Protein AF-A0A2V5S4Q7-F1 (afdb_monomer_lite)

Structure (mmCIF, N/CA/C/O backbone):
data_AF-A0A2V5S4Q7-F1
#
_entry.id   AF-A0A2V5S4Q7-F1
#
loop_
_atom_site.group_PDB
_atom_site.id
_atom_site.type_symbol
_atom_site.label_atom_id
_atom_site.label_alt_id
_atom_site.label_comp_id
_atom_site.label_asym_id
_atom_site.label_entity_id
_atom_site.label_seq_id
_atom_site.pdbx_PDB_ins_code
_atom_site.Cartn_x
_atom_site.Cartn_y
_atom_site.Cartn_z
_atom_site.occupancy
_atom_site.B_iso_or_equiv
_atom_site.auth_seq_id
_atom_site.auth_comp_id
_atom_site.auth_asym_id
_at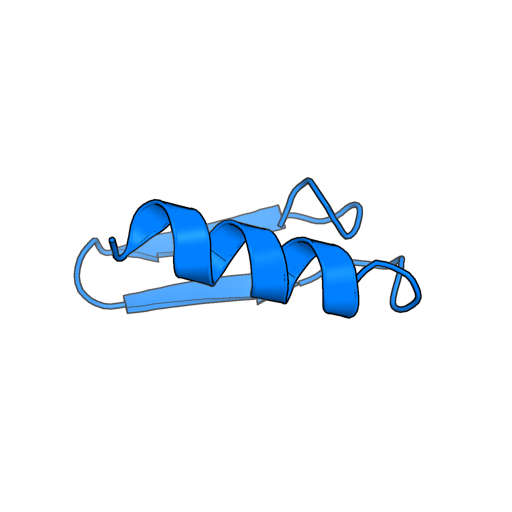om_site.auth_atom_id
_atom_site.pdbx_PDB_model_num
ATOM 1 N N . ALA A 1 1 ? 1.365 -0.297 -1.164 1.00 78.12 1 ALA A N 1
ATOM 2 C CA . ALA A 1 1 ? 2.299 -1.192 -1.880 1.00 78.12 1 ALA A CA 1
ATOM 3 C C . ALA A 1 1 ? 2.627 -2.478 -1.106 1.00 78.12 1 ALA A C 1
ATOM 5 O O . ALA A 1 1 ? 2.382 -3.534 -1.676 1.00 78.12 1 ALA A O 1
ATOM 6 N N . PRO A 1 2 ? 3.084 -2.457 0.167 1.00 87.81 2 PRO A N 1
ATOM 7 C CA . PRO A 1 2 ? 3.471 -3.698 0.857 1.00 87.81 2 PRO A CA 1
ATOM 8 C C . PRO A 1 2 ? 2.324 -4.711 1.021 1.00 87.81 2 PRO A C 1
ATOM 10 O O . PRO A 1 2 ? 2.572 -5.905 0.920 1.00 87.81 2 PRO A O 1
ATOM 13 N N . ILE A 1 3 ? 1.073 -4.249 1.166 1.00 93.44 3 ILE A N 1
ATOM 14 C CA . ILE A 1 3 ? -0.127 -5.110 1.236 1.00 93.44 3 ILE A CA 1
ATOM 15 C C . ILE A 1 3 ? -0.238 -6.027 0.004 1.00 93.44 3 ILE A C 1
ATOM 17 O O . ILE A 1 3 ? -0.437 -7.224 0.146 1.00 93.44 3 ILE A O 1
ATOM 21 N N . VAL A 1 4 ? -0.012 -5.496 -1.201 1.00 95.38 4 VAL A N 1
ATOM 22 C CA . VAL A 1 4 ? -0.045 -6.251 -2.473 1.00 95.38 4 VAL A CA 1
ATOM 23 C C . VAL A 1 4 ? 1.329 -6.824 -2.867 1.00 95.38 4 VAL A C 1
ATOM 25 O O . VAL A 1 4 ? 1.565 -7.156 -4.028 1.00 95.38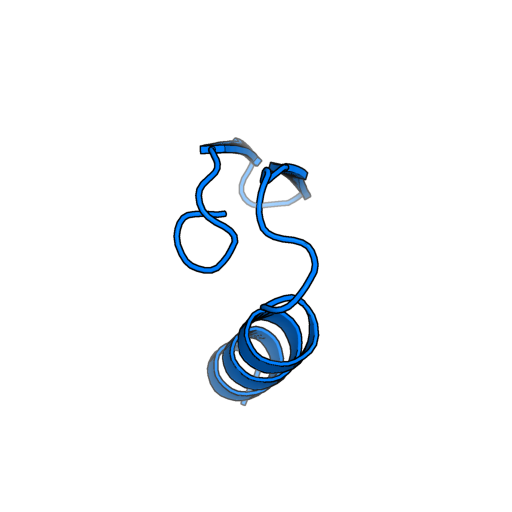 4 VAL A O 1
ATOM 28 N N . GLY A 1 5 ? 2.272 -6.901 -1.920 1.00 93.38 5 GLY A N 1
ATOM 29 C CA . GLY A 1 5 ? 3.598 -7.485 -2.140 1.00 93.38 5 GLY A CA 1
ATOM 30 C C . GLY A 1 5 ? 4.523 -6.668 -3.046 1.00 93.38 5 GLY A C 1
ATOM 31 O O . GLY A 1 5 ? 5.407 -7.236 -3.680 1.00 93.38 5 GLY A O 1
ATOM 32 N N . GLY A 1 6 ? 4.337 -5.349 -3.143 1.00 93.94 6 GLY A N 1
ATOM 33 C CA . GLY A 1 6 ? 5.196 -4.513 -3.981 1.00 93.94 6 GLY A CA 1
ATOM 34 C C . GLY A 1 6 ? 5.665 -3.217 -3.344 1.00 93.94 6 GLY A C 1
ATOM 35 O O . GLY A 1 6 ? 5.553 -2.994 -2.136 1.00 93.94 6 GLY A O 1
ATOM 36 N N . LYS A 1 7 ? 6.224 -2.346 -4.186 1.00 94.38 7 LYS A N 1
ATOM 37 C CA . LYS A 1 7 ? 6.866 -1.089 -3.791 1.00 94.38 7 LYS A CA 1
ATOM 38 C C . LYS A 1 7 ? 6.208 0.095 -4.501 1.00 94.38 7 LYS A C 1
ATOM 40 O O . LYS A 1 7 ? 5.597 -0.047 -5.558 1.00 94.38 7 LYS A O 1
ATOM 45 N N . GLY A 1 8 ? 6.311 1.268 -3.893 1.00 93.62 8 GLY A N 1
ATOM 46 C CA . GLY A 1 8 ? 5.819 2.520 -4.452 1.00 93.62 8 GLY A CA 1
ATOM 47 C C . GLY A 1 8 ? 6.640 3.698 -3.956 1.00 93.62 8 GLY A C 1
ATOM 48 O O . GLY A 1 8 ? 7.432 3.553 -3.023 1.00 93.62 8 GLY A O 1
ATOM 49 N N . GLY A 1 9 ? 6.455 4.842 -4.599 1.00 94.62 9 GLY A N 1
ATOM 50 C CA . GLY A 1 9 ? 7.136 6.087 -4.283 1.00 94.62 9 GLY A CA 1
ATOM 51 C C . GLY A 1 9 ? 6.459 7.273 -4.962 1.00 94.62 9 GLY A C 1
ATOM 52 O O . GLY A 1 9 ? 5.578 7.117 -5.807 1.00 94.62 9 GLY A O 1
ATOM 53 N N . GLY A 1 10 ? 6.866 8.469 -4.563 1.00 95.19 10 GLY A N 1
ATOM 54 C CA . GLY A 1 10 ? 6.314 9.716 -5.062 1.00 95.19 10 GLY A CA 1
ATOM 55 C C . GLY A 1 10 ? 6.532 10.839 -4.068 1.00 95.19 10 GLY A C 1
ATOM 56 O O . GLY A 1 10 ? 7.350 10.727 -3.154 1.00 95.19 10 GLY A O 1
ATOM 57 N N . ARG A 1 11 ? 5.797 11.919 -4.269 1.00 95.94 11 ARG A N 1
ATOM 58 C CA . ARG A 1 11 ? 5.802 13.100 -3.416 1.00 95.94 11 ARG A CA 1
ATOM 59 C C . ARG A 1 11 ? 4.521 13.132 -2.568 1.00 95.94 11 ARG A C 1
ATOM 61 O O . ARG A 1 11 ? 3.588 12.386 -2.868 1.00 95.94 11 ARG A O 1
ATOM 68 N N . PRO A 1 12 ? 4.446 13.962 -1.514 1.00 94.12 12 PRO A N 1
ATOM 69 C CA . PRO A 1 12 ? 3.257 14.040 -0.663 1.00 94.12 12 PRO A CA 1
ATOM 70 C C . PRO A 1 12 ? 1.965 14.349 -1.430 1.00 94.12 12 PRO A C 1
ATOM 72 O O . PRO A 1 12 ? 0.906 13.847 -1.070 1.00 94.12 12 PRO A O 1
ATOM 75 N N . GLU A 1 13 ? 2.052 15.137 -2.504 1.00 96.00 13 GLU A N 1
ATOM 76 C CA . GLU A 1 13 ? 0.913 15.487 -3.353 1.00 96.00 13 GLU A CA 1
ATOM 77 C C . GLU A 1 13 ? 0.519 14.390 -4.353 1.00 96.00 13 GLU A C 1
ATOM 79 O O . GLU A 1 13 ? -0.605 14.391 -4.849 1.00 96.00 13 GLU A O 1
ATOM 84 N N . SER A 1 14 ? 1.434 13.473 -4.688 1.00 95.50 14 SER A N 1
ATOM 85 C CA . SER A 1 14 ? 1.176 12.404 -5.655 1.00 95.50 14 SER A CA 1
ATOM 86 C C . SER A 1 14 ? 2.182 11.264 -5.536 1.00 95.50 14 SER A C 1
ATOM 88 O O . SER A 1 14 ? 3.396 11.465 -5.636 1.00 95.50 14 SER A O 1
ATOM 90 N N . ALA A 1 15 ? 1.672 10.041 -5.391 1.00 94.62 15 ALA A N 1
ATOM 91 C CA . ALA A 1 15 ? 2.480 8.832 -5.336 1.00 94.62 15 ALA A CA 1
ATOM 92 C C . ALA A 1 15 ? 1.855 7.683 -6.125 1.00 94.62 15 ALA A C 1
ATOM 94 O O . ALA A 1 15 ? 0.635 7.568 -6.235 1.00 94.62 15 ALA A O 1
ATOM 95 N N . GLN A 1 16 ? 2.715 6.798 -6.632 1.00 95.12 16 GLN A N 1
ATOM 96 C CA . GLN A 1 16 ? 2.315 5.594 -7.352 1.00 95.12 16 GLN A CA 1
ATOM 97 C C . GLN A 1 16 ? 3.072 4.377 -6.814 1.00 95.12 16 GLN A C 1
ATOM 99 O O . GLN A 1 16 ? 4.230 4.456 -6.401 1.00 95.12 16 GLN A O 1
ATOM 104 N N . GLY A 1 17 ? 2.424 3.216 -6.826 1.00 92.88 17 GLY A N 1
ATOM 105 C CA . GLY A 1 17 ? 3.047 1.950 -6.458 1.00 92.88 17 GLY A CA 1
ATOM 106 C C . GLY A 1 17 ? 2.355 0.769 -7.115 1.00 92.88 17 GLY A C 1
ATOM 107 O O . GLY A 1 17 ? 1.189 0.861 -7.489 1.00 92.88 17 GLY A O 1
ATOM 108 N N . GLY A 1 18 ? 3.088 -0.333 -7.244 1.00 94.12 18 GLY A N 1
ATOM 109 C CA . GLY A 1 18 ? 2.596 -1.593 -7.803 1.00 94.12 18 GLY A CA 1
ATOM 110 C C . GLY A 1 18 ? 2.784 -2.757 -6.833 1.00 94.12 18 GLY A C 1
ATOM 111 O O . GLY A 1 18 ? 3.373 -2.590 -5.763 1.00 94.12 18 GLY A O 1
ATOM 112 N N . GLY A 1 19 ? 2.286 -3.932 -7.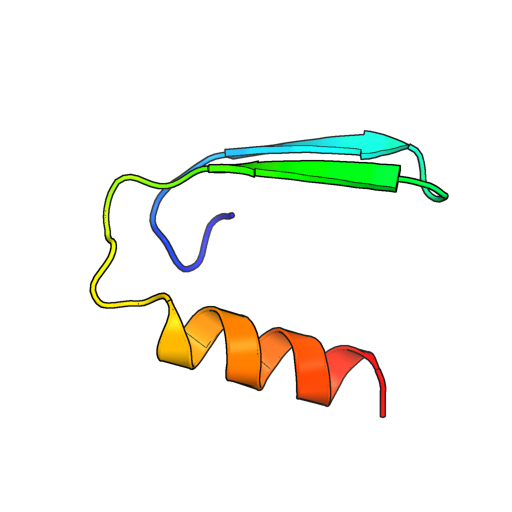218 1.00 95.31 19 GLY A N 1
ATOM 113 C CA . GLY A 1 19 ? 2.411 -5.190 -6.482 1.00 95.31 19 GLY A CA 1
ATOM 114 C C . GLY A 1 19 ? 2.121 -6.400 -7.362 1.00 95.31 19 GLY A C 1
ATOM 115 O O . GLY A 1 19 ? 1.499 -6.261 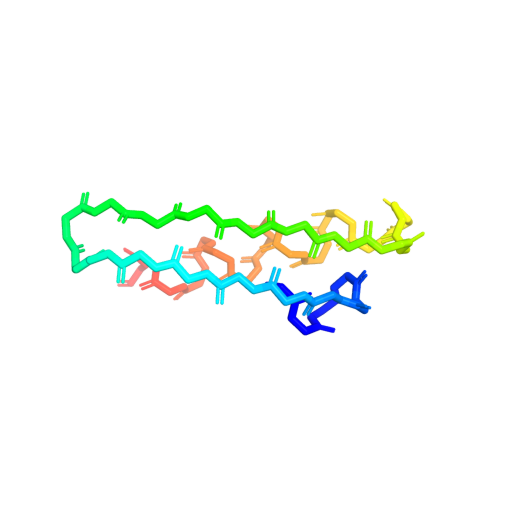-8.412 1.00 95.31 19 GLY A O 1
ATOM 116 N N . THR A 1 20 ? 2.616 -7.565 -6.950 1.00 96.25 20 THR A N 1
ATOM 117 C CA . THR A 1 20 ? 2.476 -8.833 -7.684 1.00 96.25 20 THR A CA 1
ATOM 118 C C . THR A 1 20 ? 1.268 -9.651 -7.233 1.00 96.25 20 THR A C 1
ATOM 120 O O . THR A 1 20 ? 0.847 -10.551 -7.954 1.00 96.25 20 THR A O 1
ATOM 123 N N . ASP A 1 21 ? 0.684 -9.334 -6.075 1.00 96.00 21 ASP A N 1
ATOM 124 C CA . ASP A 1 21 ? -0.470 -10.047 -5.529 1.00 96.00 21 ASP A CA 1
ATOM 125 C C . ASP A 1 21 ? -1.769 -9.258 -5.748 1.00 96.00 21 ASP A C 1
ATOM 127 O O . ASP A 1 21 ? -2.195 -8.449 -4.918 1.00 96.00 21 ASP A O 1
ATOM 131 N N . ALA A 1 22 ? -2.407 -9.502 -6.895 1.00 95.50 22 ALA A N 1
ATOM 132 C CA . ALA A 1 22 ? -3.668 -8.861 -7.264 1.00 95.50 22 ALA A CA 1
ATOM 133 C C . ALA A 1 22 ? -4.847 -9.273 -6.363 1.00 95.50 22 ALA A C 1
ATOM 135 O O . ALA A 1 22 ? -5.833 -8.541 -6.274 1.00 95.50 22 ALA A O 1
ATOM 136 N N . SER A 1 23 ? -4.760 -10.408 -5.659 1.00 97.31 23 SER A N 1
ATOM 137 C CA . SER A 1 23 ? -5.851 -10.876 -4.793 1.00 97.31 23 SER A CA 1
ATOM 138 C C . SER A 1 23 ? -6.086 -9.954 -3.588 1.00 97.31 23 SER A C 1
ATOM 140 O O . SER A 1 23 ? -7.201 -9.863 -3.076 1.00 97.31 23 SER A O 1
ATOM 142 N N . LYS A 1 24 ? -5.063 -9.185 -3.191 1.00 96.44 24 LYS A N 1
ATOM 143 C CA . LYS A 1 24 ? -5.088 -8.274 -2.035 1.00 96.44 24 LYS A CA 1
ATOM 144 C C . LYS A 1 24 ? -5.517 -6.843 -2.358 1.00 96.44 24 LYS A C 1
ATOM 146 O O . LYS A 1 24 ? -5.429 -5.957 -1.507 1.00 96.44 24 LYS A O 1
ATOM 151 N N . ILE A 1 25 ? -6.006 -6.585 -3.572 1.00 95.25 25 ILE A N 1
ATOM 152 C CA . ILE A 1 25 ? -6.477 -5.248 -3.968 1.00 95.25 25 ILE A CA 1
ATOM 153 C C . ILE A 1 25 ? -7.634 -4.775 -3.073 1.00 95.25 25 ILE A C 1
ATOM 155 O O . ILE A 1 25 ? -7.654 -3.612 -2.668 1.00 95.25 25 ILE A O 1
ATOM 159 N N . ALA A 1 26 ? -8.563 -5.667 -2.715 1.00 97.12 26 ALA A N 1
ATOM 160 C CA . ALA A 1 26 ? -9.690 -5.325 -1.845 1.00 97.12 26 ALA A CA 1
ATOM 161 C C . ALA A 1 26 ? -9.233 -4.878 -0.443 1.00 97.12 26 ALA A C 1
ATOM 163 O O . ALA A 1 26 ? -9.698 -3.858 0.063 1.00 97.12 26 ALA A O 1
ATOM 164 N N . GLU A 1 27 ? -8.271 -5.591 0.149 1.00 96.31 27 GLU A N 1
ATOM 165 C CA . GLU A 1 27 ? -7.658 -5.243 1.437 1.00 96.31 27 GLU A CA 1
ATOM 166 C C . GLU A 1 27 ? -6.944 -3.885 1.369 1.00 96.31 27 GLU A C 1
ATOM 168 O O . GLU A 1 27 ? -7.124 -3.028 2.236 1.00 96.31 27 GLU A O 1
ATOM 173 N N . ALA A 1 28 ? -6.184 -3.643 0.295 1.00 95.50 28 ALA A N 1
ATOM 174 C CA . ALA A 1 28 ? -5.491 -2.376 0.091 1.00 95.50 28 ALA A CA 1
ATOM 175 C C . ALA A 1 28 ? -6.462 -1.183 -0.010 1.00 95.50 28 ALA A C 1
ATOM 177 O O . ALA A 1 28 ? -6.197 -0.125 0.565 1.00 95.50 28 ALA A O 1
ATOM 178 N N . LEU A 1 29 ? -7.594 -1.353 -0.702 1.00 95.50 29 LEU A N 1
ATOM 179 C CA . LEU A 1 29 ? -8.656 -0.345 -0.795 1.00 95.50 29 LEU A CA 1
ATOM 180 C C . LEU A 1 29 ? -9.333 -0.090 0.555 1.00 95.50 29 LEU A C 1
ATOM 182 O O . LEU A 1 29 ? -9.585 1.066 0.893 1.00 95.50 29 LEU A O 1
ATOM 186 N N . ALA A 1 30 ? -9.610 -1.139 1.334 1.00 97.19 30 ALA A N 1
ATOM 187 C CA . ALA A 1 30 ? -10.171 -0.993 2.675 1.00 97.19 30 ALA A CA 1
ATOM 188 C C . ALA A 1 30 ? -9.230 -0.182 3.576 1.00 97.19 30 ALA A C 1
ATOM 190 O O . ALA A 1 30 ? -9.653 0.807 4.175 1.00 97.19 30 ALA A O 1
ATOM 191 N N . LYS A 1 31 ? -7.931 -0.509 3.571 1.00 95.25 31 LYS A N 1
ATOM 192 C CA . LYS A 1 31 ? -6.947 0.225 4.370 1.00 95.25 31 LYS A CA 1
ATOM 193 C C . LYS A 1 31 ? -6.822 1.691 3.960 1.00 95.25 31 LYS A C 1
ATOM 195 O O . LYS A 1 31 ? -6.658 2.554 4.816 1.00 95.25 31 LYS A O 1
ATOM 200 N N . ALA A 1 32 ? -6.918 1.989 2.664 1.00 94.44 32 ALA A N 1
A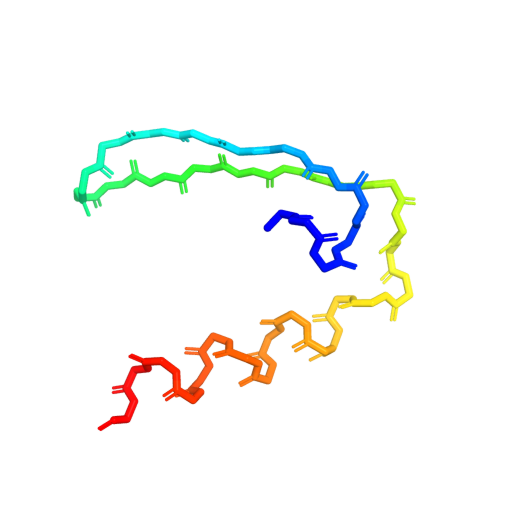TOM 201 C CA . ALA A 1 32 ? -6.906 3.368 2.182 1.00 94.44 32 ALA A CA 1
ATOM 202 C C . ALA A 1 32 ? -8.082 4.183 2.741 1.00 94.44 32 ALA A C 1
ATOM 204 O O . ALA A 1 32 ? -7.897 5.341 3.100 1.00 94.44 32 ALA A O 1
ATOM 205 N N . ARG A 1 33 ? -9.271 3.579 2.864 1.00 96.56 33 ARG A N 1
ATOM 206 C CA . ARG A 1 33 ? -10.438 4.245 3.462 1.00 96.56 33 ARG A CA 1
ATOM 207 C C . ARG A 1 33 ? -10.235 4.540 4.946 1.00 96.56 33 ARG A C 1
ATOM 209 O O . ARG A 1 33 ? -10.547 5.646 5.359 1.00 96.56 33 ARG A O 1
ATOM 216 N N . GLU A 1 34 ? -9.668 3.600 5.704 1.00 96.81 34 GLU A N 1
ATOM 217 C CA . GLU A 1 34 ? -9.343 3.804 7.129 1.00 96.81 34 GLU A CA 1
ATOM 218 C C . GLU A 1 34 ? -8.344 4.944 7.369 1.00 96.81 34 GLU A C 1
ATOM 220 O O . GLU A 1 34 ? -8.354 5.558 8.425 1.00 96.81 34 GLU A O 1
ATOM 225 N N . LEU A 1 35 ? -7.441 5.207 6.421 1.00 93.81 35 LEU A N 1
ATOM 226 C CA . LEU A 1 35 ? -6.445 6.277 6.549 1.00 93.81 35 LEU A CA 1
ATOM 227 C C . LEU A 1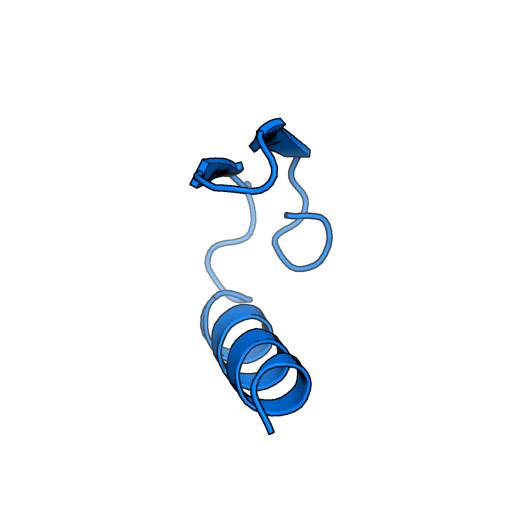 35 ? -7.001 7.666 6.203 1.00 93.81 35 LEU A C 1
ATOM 229 O O . LEU A 1 35 ? -6.351 8.664 6.500 1.00 93.81 35 LEU A O 1
ATOM 233 N N . LEU A 1 36 ? -8.146 7.723 5.518 1.00 92.81 36 LEU A N 1
ATOM 234 C CA . LEU A 1 36 ? -8.801 8.963 5.089 1.00 92.81 36 LEU A CA 1
ATOM 235 C C . LEU A 1 36 ? -9.924 9.406 6.037 1.00 92.81 36 LEU A C 1
ATOM 237 O O . LEU A 1 36 ? -10.415 10.525 5.890 1.00 92.81 36 LEU A O 1
ATOM 241 N N . SER A 1 37 ? -10.354 8.529 6.947 1.00 84.44 37 SER A N 1
ATOM 242 C CA . SER A 1 37 ? -11.264 8.848 8.054 1.00 84.44 37 SER A CA 1
ATOM 243 C C . SER A 1 37 ? -10.511 9.458 9.225 1.00 84.44 37 SER A C 1
ATOM 245 O O . SER A 1 37 ? -11.044 10.422 9.810 1.00 84.44 37 SER A O 1
#

Foldseek 3Di:
DVQQPWDKDDDPVDIDIDHDRPVRPVVVVVVVVVVVD

Radius of gyration: 10.27 Å; chains: 1; bounding box: 18×26×16 Å

Sequence (37 aa):
APIVGGKGGGRPESAQGGGTDASKIAEALAKARELLS

Secondary structure (DSSP, 8-state):
-GGGT--EEEETTEEEE--S-GGGHHHHHHHHHHHH-

pLDDT: mean 94.22, std 3.59, range [78.12, 97.31]